Protein AF-A0AAV5Z233-F1 (afdb_monomer_lite)

Sequence (123 aa):
GDVRTAANRDNDYFMDWEVHRTRMYCGIPGFGVQDQAVQESQGEIVDRSQERLGSSDTAIIQVRRRMMTAARALRDHGTPAPGANPRSFLVRSTSVVLAPGESWVEGAMSRMVVKAGDQLTLA

Foldseek 3Di:
DDDDDPQDPVCLQCADPVCCVPPDVTSHPDDVSVVRNVVCVCDPDHDCPPPDDDPVCVVVVVVVVLVVVQVCCCVPPVDHRPPPDVQVVQFDDDDDDDDPPDDPCVRCVVVGGHDPPDDVDDD

pLDDT: mean 90.42, std 8.77, range [42.66, 98.38]

Structure (mmCIF, N/CA/C/O backbone):
data_AF-A0AAV5Z233-F1
#
_entry.id   AF-A0AAV5Z233-F1
#
loop_
_atom_site.group_PDB
_atom_site.id
_atom_site.type_symbol
_atom_site.label_atom_id
_atom_site.label_alt_id
_atom_site.label_comp_id
_atom_site.label_asym_id
_atom_site.label_entity_id
_atom_site.label_seq_id
_atom_site.pdbx_PDB_ins_code
_atom_site.Cartn_x
_atom_site.Cartn_y
_atom_site.Cartn_z
_atom_site.occupancy
_atom_site.B_iso_or_equiv
_atom_site.auth_seq_id
_atom_site.auth_comp_id
_atom_site.auth_asym_id
_atom_site.auth_atom_id
_atom_site.pdbx_PDB_model_num
ATOM 1 N N . GLY A 1 1 ? 21.893 -5.134 9.036 1.00 54.53 1 GLY A N 1
ATOM 2 C CA . GLY A 1 1 ? 21.134 -5.354 10.274 1.00 54.53 1 GLY A CA 1
ATOM 3 C C . GLY A 1 1 ? 19.683 -5.243 9.906 1.00 54.53 1 GLY A C 1
ATOM 4 O O . GLY A 1 1 ? 19.320 -4.229 9.323 1.00 54.53 1 GLY A O 1
ATOM 5 N N . ASP A 1 2 ? 18.907 -6.292 10.140 1.00 75.44 2 ASP A N 1
ATOM 6 C CA . ASP A 1 2 ? 17.501 -6.326 9.742 1.00 75.44 2 ASP A CA 1
ATOM 7 C C . ASP A 1 2 ? 16.700 -5.391 10.647 1.00 75.44 2 ASP A C 1
ATOM 9 O O . ASP A 1 2 ? 16.662 -5.570 11.864 1.00 75.44 2 ASP A O 1
ATOM 13 N N . VAL A 1 3 ? 16.080 -4.368 10.059 1.00 82.31 3 VAL A N 1
ATOM 14 C CA . VAL A 1 3 ? 15.127 -3.518 10.775 1.00 82.31 3 VAL A CA 1
ATOM 15 C C . VAL A 1 3 ? 13.811 -4.284 10.838 1.00 82.31 3 VAL A C 1
ATOM 17 O O . VAL A 1 3 ? 13.137 -4.434 9.822 1.00 82.31 3 VAL A O 1
ATOM 20 N N . ARG A 1 4 ? 13.460 -4.798 12.020 1.00 82.69 4 ARG A N 1
ATOM 21 C CA . ARG A 1 4 ? 12.175 -5.465 12.271 1.00 82.69 4 ARG A CA 1
ATOM 22 C C . ARG A 1 4 ? 11.251 -4.555 13.064 1.00 82.69 4 ARG A C 1
ATOM 24 O O . ARG A 1 4 ? 11.698 -3.821 13.945 1.00 82.69 4 ARG A O 1
ATOM 31 N N . THR A 1 5 ? 9.961 -4.616 12.757 1.00 90.12 5 THR A N 1
ATOM 32 C CA . THR A 1 5 ? 8.930 -3.928 13.533 1.00 90.12 5 THR A CA 1
ATOM 33 C C . THR A 1 5 ? 8.826 -4.536 14.929 1.00 90.12 5 THR A C 1
ATOM 35 O O . THR A 1 5 ? 9.005 -5.742 15.118 1.00 90.12 5 THR A O 1
ATOM 38 N N . ALA A 1 6 ? 8.524 -3.692 15.920 1.00 93.44 6 ALA A N 1
ATOM 39 C CA . ALA A 1 6 ? 8.341 -4.143 17.297 1.00 93.44 6 ALA A CA 1
ATOM 40 C C . ALA A 1 6 ? 7.155 -5.115 17.420 1.00 93.44 6 ALA A C 1
ATOM 42 O O . ALA A 1 6 ? 7.290 -6.141 18.073 1.00 93.44 6 ALA A O 1
ATOM 43 N N . ALA A 1 7 ? 6.032 -4.813 16.761 1.00 94.62 7 ALA A N 1
ATOM 44 C CA . ALA A 1 7 ? 4.910 -5.734 16.583 1.00 94.62 7 ALA A CA 1
ATOM 45 C C . ALA A 1 7 ? 5.160 -6.603 15.344 1.00 94.62 7 ALA A C 1
ATOM 47 O O . ALA A 1 7 ? 5.475 -6.068 14.279 1.00 94.62 7 ALA A O 1
ATOM 48 N N . ASN A 1 8 ? 5.067 -7.921 15.481 1.00 93.75 8 ASN A N 1
ATOM 49 C CA . ASN A 1 8 ? 5.312 -8.878 14.404 1.00 93.75 8 ASN A CA 1
ATOM 50 C C . ASN A 1 8 ? 4.635 -10.223 14.714 1.00 93.75 8 ASN A C 1
ATOM 52 O O . ASN A 1 8 ? 4.035 -10.411 15.773 1.00 93.75 8 ASN A O 1
ATOM 56 N N . ARG A 1 9 ? 4.750 -11.181 13.792 1.00 93.00 9 ARG A N 1
ATOM 57 C CA . ARG A 1 9 ? 4.163 -12.513 13.956 1.00 93.00 9 ARG A CA 1
ATOM 58 C C . ARG A 1 9 ? 4.638 -13.268 15.206 1.00 93.00 9 ARG A C 1
ATOM 60 O O . ARG A 1 9 ? 3.855 -14.030 15.756 1.00 93.00 9 ARG A O 1
ATOM 67 N N . ASP A 1 10 ? 5.874 -13.061 15.664 1.00 93.88 10 ASP A N 1
ATOM 68 C CA . ASP A 1 10 ? 6.441 -13.799 16.806 1.00 93.88 10 ASP A CA 1
ATOM 69 C C . ASP A 1 10 ? 5.844 -13.359 18.155 1.00 93.88 10 ASP A C 1
ATOM 71 O O . ASP A 1 10 ? 5.986 -14.063 19.154 1.00 93.88 10 ASP A O 1
ATOM 75 N N . ASN A 1 11 ? 5.190 -12.194 18.204 1.00 95.50 11 ASN A N 1
ATOM 76 C CA . ASN A 1 11 ? 4.524 -11.669 19.398 1.00 95.50 11 ASN A CA 1
ATOM 77 C C . ASN A 1 11 ? 3.039 -11.362 19.178 1.00 95.50 11 ASN A C 1
ATOM 79 O O . ASN A 1 11 ? 2.483 -10.500 19.866 1.00 95.50 11 ASN A O 1
ATOM 83 N N . ASP A 1 12 ? 2.420 -12.040 18.205 1.00 94.44 12 ASP A N 1
ATOM 84 C CA . ASP A 1 12 ? 1.017 -11.865 17.816 1.00 94.44 12 ASP A CA 1
ATOM 85 C C . ASP A 1 12 ? 0.636 -10.391 17.617 1.00 94.44 12 ASP A C 1
ATOM 87 O O . ASP A 1 12 ? -0.475 -9.961 17.925 1.00 94.44 12 ASP A O 1
ATOM 91 N N . TYR A 1 13 ? 1.581 -9.585 17.126 1.00 95.94 13 TYR A N 1
ATOM 92 C CA . TYR A 1 13 ? 1.420 -8.151 16.902 1.00 95.94 13 TYR A CA 1
ATOM 93 C C . TYR A 1 13 ? 0.930 -7.374 18.138 1.00 95.94 13 TYR A C 1
ATOM 95 O O . TYR A 1 13 ? 0.248 -6.356 18.006 1.00 95.94 13 TYR A O 1
ATOM 103 N N . PHE A 1 14 ? 1.276 -7.849 19.340 1.00 96.38 14 PHE A N 1
ATOM 104 C CA . PHE A 1 14 ? 0.794 -7.333 20.627 1.00 96.38 14 PHE A CA 1
ATOM 105 C C . PHE A 1 14 ? -0.731 -7.380 20.803 1.00 96.38 14 PHE A C 1
ATOM 107 O O . PHE A 1 14 ? -1.309 -6.510 21.457 1.00 96.38 14 PHE A O 1
ATOM 114 N N . MET A 1 15 ? -1.394 -8.377 20.219 1.00 96.00 15 MET A N 1
ATOM 115 C CA . MET A 1 15 ? -2.831 -8.580 20.376 1.00 96.00 15 MET A CA 1
ATOM 116 C C . MET A 1 15 ? -3.228 -8.768 21.851 1.00 96.00 15 MET A C 1
ATOM 118 O O . MET A 1 15 ? -2.660 -9.591 22.567 1.00 96.00 15 MET A O 1
ATOM 122 N N . ASP A 1 16 ? -4.256 -8.038 22.284 1.00 96.56 16 ASP A N 1
ATOM 123 C CA . ASP A 1 16 ? -4.887 -8.172 23.598 1.00 96.56 16 ASP A CA 1
ATOM 124 C C . ASP A 1 16 ? -6.288 -8.791 23.448 1.00 96.56 16 ASP A C 1
ATOM 126 O O . ASP A 1 16 ? -7.197 -8.214 22.839 1.00 96.56 16 ASP A O 1
ATOM 130 N N . TRP A 1 17 ? -6.465 -9.985 24.019 1.00 94.38 17 TRP A N 1
ATOM 131 C CA . TRP A 1 17 ? -7.709 -10.756 23.948 1.00 94.38 17 TRP A CA 1
ATOM 132 C C . TRP A 1 17 ? -8.863 -10.158 24.754 1.00 94.38 17 TRP A C 1
ATOM 134 O O . TRP A 1 17 ? -10.024 -10.307 24.362 1.00 94.38 17 TRP A O 1
ATOM 144 N N . GLU A 1 18 ? -8.576 -9.479 25.862 1.00 96.56 18 GLU A N 1
ATOM 145 C CA . GLU A 1 18 ? -9.615 -8.825 26.656 1.00 96.56 18 GLU A CA 1
ATOM 146 C C . GLU A 1 18 ? -10.135 -7.596 25.907 1.00 96.56 18 GLU A C 1
ATOM 148 O O . GLU A 1 18 ? -11.348 -7.391 25.785 1.00 96.56 18 GLU A O 1
ATOM 153 N N . VAL A 1 19 ? -9.231 -6.822 25.303 1.00 95.88 19 VAL A N 1
ATOM 154 C CA . VAL A 1 19 ? -9.591 -5.686 24.443 1.00 95.88 19 VAL A CA 1
ATOM 155 C C . VAL A 1 19 ? -10.338 -6.152 23.193 1.00 95.88 19 VAL A C 1
ATOM 157 O O . VAL A 1 19 ? -11.350 -5.535 22.847 1.00 95.88 19 VAL A O 1
ATOM 160 N N . HIS A 1 20 ? -9.908 -7.251 22.560 1.00 95.19 20 HIS A N 1
ATOM 161 C CA . HIS A 1 20 ? -10.615 -7.880 21.437 1.00 95.19 20 HIS A CA 1
ATOM 162 C C . HIS A 1 20 ? -12.083 -8.192 21.779 1.00 95.19 20 HIS A C 1
ATOM 164 O O . HIS A 1 20 ? -13.000 -7.966 20.992 1.00 95.19 20 HIS A O 1
ATOM 170 N N . ARG A 1 21 ? -12.325 -8.725 22.980 1.00 95.56 21 ARG A N 1
ATOM 171 C CA . ARG A 1 21 ? -13.667 -9.142 23.405 1.00 95.56 21 ARG A CA 1
ATOM 172 C C . ARG A 1 21 ? -14.570 -7.987 23.817 1.00 95.56 21 ARG A C 1
ATOM 174 O O . ARG A 1 21 ? -15.786 -8.110 23.695 1.00 95.56 21 ARG A O 1
ATOM 181 N N . THR A 1 22 ? -14.005 -6.912 24.360 1.00 96.69 22 THR A N 1
ATOM 182 C CA . THR A 1 22 ? -14.791 -5.906 25.094 1.00 96.69 22 THR A CA 1
ATOM 183 C C . THR A 1 22 ? -14.812 -4.525 24.453 1.00 96.69 22 THR A C 1
ATOM 185 O O . THR A 1 22 ? -15.742 -3.761 24.714 1.00 96.69 22 THR A O 1
ATOM 188 N N . ARG A 1 23 ? -13.802 -4.165 23.648 1.00 94.00 23 ARG A N 1
ATOM 189 C CA . ARG A 1 23 ? -13.589 -2.770 23.212 1.00 94.00 23 ARG A CA 1
ATOM 190 C C . ARG A 1 23 ? -13.242 -2.600 21.737 1.00 94.00 23 ARG A C 1
ATOM 192 O O . ARG A 1 23 ? -13.595 -1.573 21.165 1.00 94.00 23 ARG A O 1
ATOM 199 N N . MET A 1 24 ? -12.536 -3.545 21.121 1.00 91.62 24 MET A N 1
ATOM 200 C CA . MET A 1 24 ? -12.053 -3.432 19.740 1.00 91.62 24 MET A CA 1
ATOM 201 C C . MET A 1 24 ? -12.278 -4.731 18.981 1.00 91.62 24 MET A C 1
ATOM 203 O O . MET A 1 24 ? -11.989 -5.786 19.507 1.00 91.62 24 MET A O 1
ATOM 207 N N . TYR A 1 25 ? -12.657 -4.667 17.705 1.00 87.31 25 TYR A N 1
ATOM 208 C CA . TYR A 1 25 ? -12.884 -5.877 16.902 1.00 87.31 25 TYR A CA 1
ATOM 209 C C . TYR A 1 25 ? -11.648 -6.756 16.689 1.00 87.31 25 TYR A C 1
ATOM 211 O O . TYR A 1 25 ? -11.790 -7.954 16.491 1.00 87.31 25 TYR A O 1
ATOM 219 N N . CYS A 1 26 ? -10.445 -6.174 16.661 1.00 90.12 26 CYS A N 1
ATOM 220 C CA . CYS A 1 26 ? -9.220 -6.910 16.348 1.00 90.12 26 CYS A CA 1
ATOM 221 C C . CYS A 1 26 ? -8.350 -7.169 17.589 1.00 90.12 26 CYS A C 1
ATOM 223 O O . CYS A 1 26 ? -7.681 -8.187 17.641 1.00 90.12 26 CYS A O 1
ATOM 225 N N . GLY A 1 27 ? -8.376 -6.310 18.614 1.00 94.75 27 GLY A N 1
ATOM 226 C CA . GLY A 1 27 ? -7.495 -6.436 19.790 1.00 94.75 27 GLY A CA 1
ATOM 227 C C . GLY A 1 27 ? -6.022 -6.084 19.539 1.00 94.75 27 GLY A C 1
ATOM 228 O O . GLY A 1 27 ? -5.259 -5.980 20.490 1.00 94.75 27 GLY A O 1
ATOM 229 N N . ILE A 1 28 ? -5.623 -5.856 18.284 1.00 96.12 28 ILE A N 1
ATOM 230 C CA . ILE A 1 28 ? -4.284 -5.389 17.906 1.00 96.12 28 ILE A CA 1
ATOM 231 C C . ILE A 1 28 ? -4.209 -3.852 18.015 1.00 96.12 28 ILE A C 1
ATOM 233 O O . ILE A 1 28 ? -5.075 -3.152 17.463 1.00 96.12 28 ILE A O 1
ATOM 237 N N . PRO A 1 29 ? -3.188 -3.297 18.696 1.00 91.31 29 PRO A N 1
ATOM 238 C CA . PRO A 1 29 ? -3.075 -1.863 18.929 1.00 91.31 29 PRO A CA 1
ATOM 239 C C . PRO A 1 29 ? -2.579 -1.115 17.681 1.00 91.31 29 PRO A C 1
ATOM 241 O O . PRO A 1 29 ? -1.396 -1.116 17.349 1.00 91.31 29 PRO A O 1
ATOM 244 N N . GLY A 1 30 ? -3.499 -0.402 17.025 1.00 90.88 30 GLY A N 1
ATOM 245 C CA . GLY A 1 30 ? -3.204 0.529 15.931 1.00 90.88 30 GLY A CA 1
ATOM 246 C C . GLY A 1 30 ? -3.522 -0.013 14.535 1.00 90.88 30 GLY A C 1
ATOM 247 O O . GLY A 1 30 ? -3.278 -1.174 14.226 1.00 90.88 30 GLY A O 1
ATOM 248 N N . PHE A 1 31 ? -4.045 0.861 13.670 1.00 90.44 31 PHE A N 1
ATOM 249 C CA . PHE A 1 31 ? -4.518 0.487 12.330 1.00 90.44 31 PHE A CA 1
ATOM 250 C C . PHE A 1 31 ? -3.415 -0.092 11.438 1.00 90.44 31 PHE A C 1
ATOM 252 O O . PHE A 1 31 ? -3.609 -1.138 10.835 1.00 90.44 31 PHE A O 1
ATOM 259 N N . GLY A 1 32 ? -2.230 0.527 11.418 1.00 93.31 32 GLY A N 1
ATOM 260 C CA . GLY A 1 32 ? -1.120 0.021 10.602 1.00 93.31 32 GLY A CA 1
ATOM 261 C C . GLY A 1 32 ? -0.651 -1.374 11.026 1.00 93.31 32 GLY A C 1
ATOM 262 O O . GLY A 1 32 ? -0.289 -2.183 10.180 1.00 93.31 32 GLY A O 1
ATOM 263 N N . VAL A 1 33 ? -0.712 -1.678 12.326 1.00 95.19 33 VAL A N 1
ATOM 264 C CA . VAL A 1 33 ? -0.336 -2.995 12.859 1.00 95.19 33 VAL A CA 1
ATOM 265 C C . VAL A 1 33 ? -1.423 -4.034 12.559 1.00 95.19 33 VAL A C 1
ATOM 267 O O . VAL A 1 33 ? -1.108 -5.180 12.254 1.00 95.19 33 VAL A O 1
ATOM 270 N N . GLN A 1 34 ? -2.700 -3.637 12.580 1.00 95.44 34 GLN A N 1
ATOM 271 C CA . GLN A 1 34 ? -3.811 -4.495 12.150 1.00 95.44 34 GLN A CA 1
ATOM 272 C C . GLN A 1 34 ? -3.670 -4.900 10.676 1.00 95.44 34 GLN A C 1
ATOM 274 O O . GLN A 1 34 ? -3.760 -6.086 10.359 1.00 95.44 34 GLN A O 1
ATOM 279 N N . ASP A 1 35 ? -3.388 -3.939 9.791 1.00 95.50 35 ASP A N 1
ATOM 280 C CA . ASP A 1 35 ? -3.164 -4.206 8.365 1.00 95.50 35 ASP A CA 1
ATOM 281 C C . ASP A 1 35 ? -1.940 -5.106 8.150 1.00 95.50 35 ASP A C 1
ATOM 283 O O . ASP A 1 35 ? -2.007 -6.068 7.382 1.00 95.50 35 ASP A O 1
ATOM 287 N N . GLN A 1 36 ? -0.845 -4.843 8.875 1.00 94.38 36 GLN A N 1
ATOM 288 C CA . GLN A 1 36 ? 0.358 -5.676 8.861 1.00 94.38 36 GLN A CA 1
ATOM 289 C C . GLN A 1 36 ? 0.036 -7.128 9.237 1.00 94.38 36 GLN A C 1
ATOM 291 O O . GLN A 1 36 ? 0.406 -8.044 8.504 1.00 94.38 36 GLN A O 1
ATOM 296 N N . ALA A 1 37 ? -0.699 -7.340 10.331 1.00 94.81 37 ALA A N 1
ATOM 297 C CA . ALA A 1 37 ? -1.054 -8.671 10.805 1.00 94.81 37 ALA A CA 1
ATOM 298 C C . ALA A 1 37 ? -1.856 -9.466 9.769 1.00 94.81 37 ALA A C 1
ATOM 300 O O . ALA A 1 37 ? -1.548 -10.628 9.490 1.00 94.81 37 ALA A O 1
ATOM 301 N N . VAL A 1 38 ? -2.855 -8.829 9.150 1.00 94.62 38 VAL A N 1
ATOM 302 C CA . VAL A 1 38 ? -3.665 -9.457 8.099 1.00 94.62 38 VAL A CA 1
ATOM 303 C C . VAL A 1 38 ? -2.827 -9.714 6.846 1.00 94.62 38 VAL A C 1
ATOM 305 O O . VAL A 1 38 ? -2.944 -10.785 6.249 1.00 94.62 38 VAL A O 1
ATOM 308 N N . GLN A 1 39 ? -1.957 -8.785 6.452 1.00 93.62 39 GLN A N 1
ATOM 309 C CA . GLN A 1 39 ? -1.137 -8.930 5.252 1.00 93.62 39 GLN A CA 1
ATOM 310 C C . GLN A 1 39 ? -0.090 -10.043 5.387 1.00 93.62 39 GLN A C 1
ATOM 312 O O . GLN A 1 39 ? 0.022 -10.883 4.493 1.00 93.62 39 GLN A O 1
ATOM 317 N N . GLU A 1 40 ? 0.623 -10.103 6.510 1.00 93.62 40 GLU A N 1
ATOM 318 C CA . GLU A 1 40 ? 1.618 -11.145 6.796 1.00 93.62 40 GLU A CA 1
ATOM 319 C C . GLU A 1 40 ? 0.979 -12.528 7.007 1.00 93.62 40 GLU A C 1
ATOM 321 O O . GLU A 1 40 ? 1.595 -13.552 6.699 1.00 93.62 40 GLU A O 1
ATOM 326 N N . SER A 1 41 ? -0.282 -12.588 7.460 1.00 92.94 41 SER A N 1
ATOM 327 C CA . SER A 1 41 ? -1.008 -13.858 7.641 1.00 92.94 41 SER A CA 1
ATOM 328 C C . SER A 1 41 ? -1.204 -14.648 6.342 1.00 92.94 41 SER A C 1
ATOM 330 O O . SER A 1 41 ? -1.383 -15.865 6.382 1.00 92.94 41 SER A O 1
ATOM 332 N N . GLN A 1 42 ? -1.129 -13.979 5.187 1.00 93.75 42 GLN A N 1
ATOM 333 C CA . GLN A 1 42 ? -1.277 -14.613 3.876 1.00 93.75 42 GLN A CA 1
ATOM 334 C C . GLN A 1 42 ? -0.070 -15.495 3.508 1.00 93.75 42 GLN A C 1
ATOM 336 O O . GLN A 1 42 ? -0.176 -16.322 2.602 1.00 93.75 42 GLN A O 1
ATOM 341 N N . GLY A 1 43 ? 1.054 -15.343 4.217 1.00 91.69 43 GLY A N 1
ATOM 342 C CA . GLY A 1 43 ? 2.319 -16.020 3.945 1.00 91.69 43 GLY A CA 1
ATOM 343 C C . GLY A 1 43 ? 3.311 -15.145 3.176 1.00 91.69 43 GLY A C 1
ATOM 344 O O . GLY A 1 43 ? 2.941 -14.155 2.549 1.00 91.69 43 GLY A O 1
ATOM 345 N N . GLU A 1 44 ? 4.588 -15.534 3.220 1.00 90.31 44 GLU A N 1
ATOM 346 C CA . GLU A 1 44 ? 5.698 -14.780 2.615 1.00 90.31 44 GLU A CA 1
ATOM 347 C C . GLU A 1 44 ? 5.530 -14.608 1.096 1.00 90.31 44 GLU A C 1
ATOM 349 O O . GLU A 1 44 ? 5.727 -13.520 0.557 1.00 90.31 44 GLU A O 1
ATOM 354 N N . ILE A 1 45 ? 5.096 -15.670 0.407 1.00 92.69 45 ILE A N 1
ATOM 355 C CA . ILE A 1 45 ? 4.710 -15.644 -1.006 1.00 92.69 45 ILE A CA 1
ATOM 356 C C . ILE A 1 45 ? 3.355 -16.333 -1.143 1.00 92.69 45 ILE A C 1
ATOM 358 O O . ILE A 1 45 ? 3.225 -17.538 -0.943 1.00 92.69 45 ILE A O 1
ATOM 362 N N . VAL A 1 46 ? 2.342 -15.554 -1.507 1.00 92.81 46 VAL A N 1
ATOM 363 C CA . VAL A 1 46 ? 0.956 -16.023 -1.612 1.00 92.81 46 VAL A CA 1
ATOM 364 C C . VAL A 1 46 ? 0.678 -16.542 -3.021 1.00 92.81 46 VAL A C 1
ATOM 366 O O . VAL A 1 46 ? 0.872 -15.805 -3.992 1.00 92.81 46 VAL A O 1
ATOM 369 N N . ASP A 1 47 ? 0.152 -17.764 -3.151 1.00 93.44 47 ASP A N 1
ATOM 370 C CA . ASP A 1 47 ? -0.374 -18.250 -4.432 1.00 93.44 47 ASP A CA 1
ATOM 371 C C . ASP A 1 47 ? -1.688 -17.535 -4.776 1.00 93.44 47 ASP A C 1
ATOM 373 O O . ASP A 1 47 ? -2.765 -17.839 -4.261 1.00 93.44 47 ASP A O 1
ATOM 377 N N . ARG A 1 48 ? -1.596 -16.557 -5.680 1.00 92.44 48 ARG A N 1
ATOM 378 C CA . ARG A 1 48 ? -2.744 -15.762 -6.135 1.00 92.44 48 ARG A CA 1
ATOM 379 C C . ARG A 1 48 ? -3.562 -16.444 -7.234 1.00 92.44 48 ARG A C 1
ATOM 381 O O . ARG A 1 48 ? -4.570 -15.873 -7.643 1.00 92.44 48 ARG A O 1
ATOM 388 N N . SER A 1 49 ? -3.182 -17.633 -7.713 1.00 91.50 49 SER A N 1
ATOM 389 C CA . SER A 1 49 ? -3.951 -18.360 -8.739 1.00 91.50 49 SER A CA 1
ATOM 390 C C . SER A 1 49 ? -5.340 -18.790 -8.251 1.00 91.50 49 SER A C 1
ATOM 392 O O . SER A 1 49 ? -6.253 -18.954 -9.057 1.00 91.50 49 SER A O 1
ATOM 394 N N . GLN A 1 50 ? -5.502 -18.921 -6.931 1.00 92.75 50 GLN A N 1
ATOM 395 C CA . GLN A 1 50 ? -6.748 -19.320 -6.275 1.00 92.75 50 GLN A CA 1
ATOM 396 C C . GLN A 1 50 ? -7.596 -18.129 -5.797 1.00 92.75 50 GLN A C 1
ATOM 398 O O . GLN A 1 50 ? -8.707 -18.317 -5.300 1.00 92.75 50 GLN A O 1
ATOM 403 N N . GLU A 1 51 ? -7.094 -16.898 -5.924 1.00 94.62 51 GLU A N 1
ATOM 404 C CA . GLU A 1 51 ? -7.778 -15.708 -5.420 1.00 94.62 51 GLU A CA 1
ATOM 405 C C . GLU A 1 51 ? -8.943 -15.300 -6.335 1.00 94.62 51 GLU A C 1
ATOM 407 O O . GLU A 1 51 ? -8.802 -15.199 -7.555 1.00 94.62 51 GLU A O 1
ATOM 412 N N . ARG A 1 52 ? -10.109 -15.030 -5.737 1.00 96.06 52 ARG A N 1
ATOM 413 C CA . ARG A 1 52 ? -11.325 -14.615 -6.450 1.00 96.06 52 ARG A CA 1
ATOM 414 C C . ARG A 1 52 ? -11.624 -13.149 -6.155 1.00 96.06 52 ARG A C 1
ATOM 416 O O . ARG A 1 52 ? -12.184 -12.835 -5.112 1.00 96.06 52 ARG A O 1
ATOM 423 N N . LEU A 1 53 ? -11.238 -12.273 -7.080 1.00 96.12 53 LEU A N 1
ATOM 424 C CA . LEU A 1 53 ? -11.432 -10.825 -6.964 1.00 96.12 53 LEU A CA 1
ATOM 425 C C . LEU A 1 53 ? -12.831 -10.411 -7.440 1.00 96.12 53 LEU A C 1
ATOM 427 O O . LEU A 1 53 ? -13.294 -10.858 -8.494 1.00 96.12 53 LEU A O 1
ATOM 431 N N . GLY A 1 54 ? -13.488 -9.552 -6.665 1.00 96.62 54 GLY A N 1
ATOM 432 C CA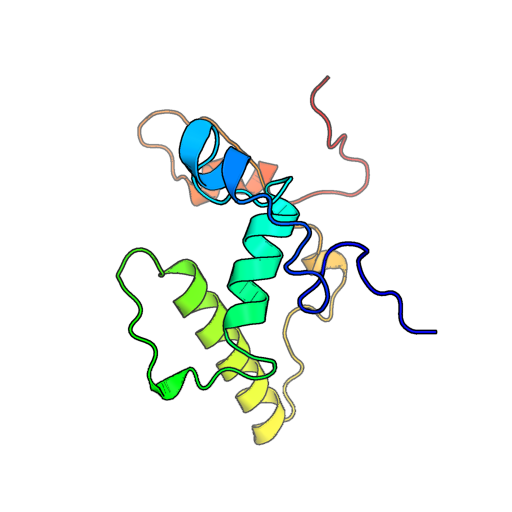 . GLY A 1 54 ? -14.797 -8.982 -6.971 1.00 96.62 54 GLY A CA 1
ATOM 433 C C . GLY A 1 54 ? -14.709 -7.652 -7.723 1.00 96.62 54 GLY A C 1
ATOM 434 O O . GLY A 1 54 ? -13.633 -7.133 -8.020 1.00 96.62 54 GLY A O 1
ATOM 435 N N . SER A 1 55 ? -15.866 -7.051 -8.011 1.00 96.44 55 SER A N 1
ATOM 436 C CA . SER A 1 55 ? -15.946 -5.747 -8.690 1.00 96.44 55 SER A CA 1
ATOM 437 C C . SER A 1 55 ? -15.263 -4.619 -7.907 1.00 96.44 55 SER A C 1
ATOM 439 O O . SER A 1 55 ? -14.666 -3.720 -8.504 1.00 96.44 55 SER A O 1
ATOM 441 N N . SER A 1 56 ? -15.303 -4.681 -6.575 1.00 96.62 56 SER A N 1
ATOM 442 C CA . SER A 1 56 ? -14.668 -3.698 -5.689 1.00 96.62 56 SER A CA 1
ATOM 443 C C . SER A 1 56 ? -13.135 -3.727 -5.753 1.00 96.62 56 SER A C 1
ATOM 445 O O . SER A 1 56 ? -12.492 -2.729 -5.446 1.00 96.62 56 SER A O 1
ATOM 447 N N . ASP A 1 57 ? -12.538 -4.814 -6.249 1.00 96.81 57 ASP A N 1
ATOM 448 C CA . ASP A 1 57 ? -11.084 -4.993 -6.347 1.00 96.81 57 ASP A CA 1
ATOM 449 C C . ASP A 1 57 ? -10.494 -4.434 -7.651 1.00 96.81 57 ASP A C 1
ATOM 451 O O . ASP A 1 57 ? -9.367 -4.758 -8.036 1.00 96.81 57 ASP A O 1
ATOM 455 N N . THR A 1 58 ? -11.237 -3.581 -8.362 1.00 96.19 58 THR A N 1
ATOM 456 C CA . THR A 1 58 ? -10.839 -3.047 -9.675 1.00 96.19 58 THR A CA 1
ATOM 457 C C . THR A 1 58 ? -9.433 -2.441 -9.653 1.00 96.19 58 THR A C 1
ATOM 459 O O . THR A 1 58 ? -8.639 -2.703 -10.558 1.00 96.19 58 THR A O 1
ATOM 462 N N . ALA A 1 59 ? -9.075 -1.689 -8.608 1.00 93.88 59 ALA A N 1
ATOM 463 C CA . ALA A 1 59 ? -7.736 -1.113 -8.482 1.00 93.88 59 ALA A CA 1
ATOM 464 C C . ALA A 1 59 ? -6.640 -2.194 -8.394 1.00 93.88 59 ALA A C 1
ATOM 466 O O . ALA A 1 59 ? -5.644 -2.124 -9.118 1.00 93.88 59 ALA A O 1
ATOM 467 N N . ILE A 1 60 ? -6.850 -3.231 -7.574 1.00 95.75 60 ILE A N 1
ATOM 468 C CA . ILE A 1 60 ? -5.923 -4.363 -7.411 1.00 95.75 60 ILE A CA 1
ATOM 469 C C . ILE A 1 60 ? -5.740 -5.089 -8.747 1.00 95.75 60 ILE A C 1
ATOM 471 O O . ILE A 1 60 ? -4.610 -5.362 -9.163 1.00 95.75 60 ILE A O 1
ATOM 475 N N . ILE A 1 61 ? -6.843 -5.351 -9.453 1.00 96.69 61 ILE A N 1
ATOM 476 C CA . ILE A 1 61 ? -6.836 -6.006 -10.765 1.00 96.69 61 ILE A CA 1
ATOM 477 C C . ILE A 1 61 ? -5.984 -5.208 -11.760 1.00 96.69 61 ILE A C 1
ATOM 479 O O . ILE A 1 61 ? -5.118 -5.779 -12.429 1.00 96.69 61 ILE A O 1
ATOM 483 N N . GLN A 1 62 ? -6.200 -3.893 -11.859 1.00 96.38 62 GLN A N 1
ATOM 484 C CA . GLN A 1 62 ? -5.485 -3.041 -12.814 1.00 96.38 62 GLN A CA 1
ATOM 485 C C . GLN A 1 62 ? -3.990 -2.939 -12.495 1.00 96.38 62 GLN A C 1
ATOM 487 O O . GLN A 1 62 ? -3.155 -3.084 -13.391 1.00 96.38 62 GLN A O 1
ATOM 492 N N . VAL A 1 63 ? -3.638 -2.760 -11.219 1.00 95.00 63 VAL A N 1
ATOM 493 C CA . VAL A 1 63 ? -2.238 -2.691 -10.776 1.00 95.00 63 VAL A CA 1
ATOM 494 C C . VAL A 1 63 ? -1.509 -4.000 -11.084 1.00 95.00 63 VAL A C 1
ATOM 496 O O . VAL A 1 63 ? -0.434 -3.980 -11.687 1.00 95.00 63 VAL A O 1
ATOM 499 N N . ARG A 1 64 ? -2.113 -5.154 -10.776 1.00 95.50 64 ARG A N 1
ATOM 500 C CA . ARG A 1 64 ? -1.510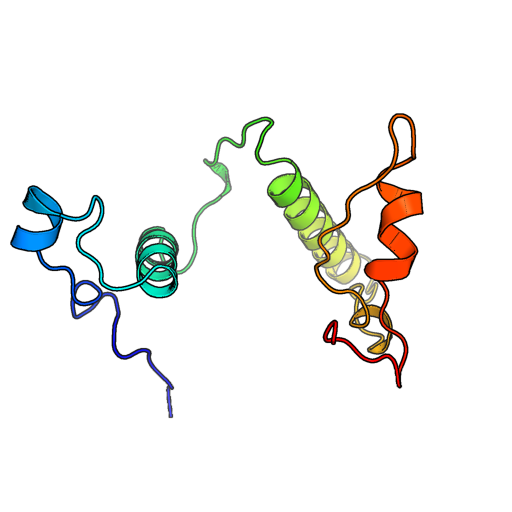 -6.466 -11.065 1.00 95.50 64 ARG A CA 1
ATOM 501 C C . ARG A 1 64 ? -1.361 -6.737 -12.556 1.00 95.50 64 ARG A C 1
ATOM 503 O O . ARG A 1 64 ? -0.308 -7.215 -12.973 1.00 95.50 64 ARG A O 1
ATOM 510 N N . ARG A 1 65 ? -2.365 -6.396 -13.371 1.00 95.56 65 ARG A N 1
ATOM 511 C CA . ARG A 1 65 ? -2.256 -6.477 -14.839 1.00 95.56 65 ARG A CA 1
ATOM 512 C C . ARG A 1 65 ? -1.081 -5.649 -15.346 1.00 95.56 65 ARG A C 1
ATOM 514 O O . ARG A 1 65 ? -0.249 -6.177 -16.077 1.00 95.56 65 ARG A O 1
ATOM 521 N N . ARG A 1 66 ? -0.954 -4.398 -14.893 1.00 95.25 66 ARG A N 1
ATOM 522 C CA . ARG A 1 66 ? 0.148 -3.510 -15.287 1.00 95.25 66 ARG A CA 1
ATOM 523 C C . ARG A 1 66 ? 1.519 -4.079 -14.915 1.00 95.25 66 ARG A C 1
ATOM 525 O O . ARG A 1 66 ? 2.417 -4.059 -15.753 1.00 95.25 66 ARG A O 1
ATOM 532 N N . MET A 1 67 ? 1.671 -4.613 -13.702 1.00 95.06 67 MET A N 1
ATOM 533 C CA . MET A 1 67 ? 2.927 -5.234 -13.259 1.00 95.06 67 MET A CA 1
ATOM 534 C C . MET A 1 67 ? 3.277 -6.477 -14.085 1.00 95.06 67 MET A C 1
ATOM 536 O O . MET A 1 67 ? 4.401 -6.592 -14.570 1.00 95.06 67 MET A O 1
ATOM 540 N N . MET A 1 68 ? 2.315 -7.377 -14.313 1.00 96.00 68 MET A N 1
ATOM 541 C CA . MET A 1 68 ? 2.540 -8.584 -15.117 1.00 96.00 68 MET A CA 1
ATOM 542 C C . MET A 1 68 ? 2.886 -8.260 -16.573 1.00 96.00 68 MET A C 1
ATOM 544 O O . MET A 1 68 ? 3.778 -8.888 -17.142 1.00 96.00 68 MET A O 1
ATOM 548 N N . THR A 1 69 ? 2.207 -7.284 -17.181 1.00 96.94 69 THR A N 1
ATOM 549 C CA . THR A 1 69 ? 2.512 -6.830 -18.543 1.00 96.94 69 THR A CA 1
ATOM 550 C C . THR A 1 69 ? 3.922 -6.252 -18.626 1.00 96.94 69 THR A C 1
ATOM 552 O O . THR A 1 69 ? 4.664 -6.622 -19.532 1.00 96.94 69 THR A O 1
ATOM 555 N N . ALA A 1 70 ? 4.325 -5.407 -17.670 1.00 96.44 70 ALA A N 1
ATOM 556 C CA . ALA A 1 70 ? 5.676 -4.848 -17.632 1.00 96.44 70 ALA A CA 1
ATOM 557 C C . ALA A 1 70 ? 6.749 -5.938 -17.476 1.00 96.44 70 ALA A C 1
ATOM 559 O O . ALA A 1 70 ? 7.739 -5.929 -18.202 1.00 96.44 70 ALA A O 1
ATOM 560 N N . ALA A 1 71 ? 6.528 -6.916 -16.592 1.00 96.38 71 ALA A N 1
ATOM 561 C CA . ALA A 1 71 ? 7.450 -8.034 -16.398 1.00 96.38 71 ALA A CA 1
ATOM 562 C C . ALA A 1 71 ? 7.613 -8.886 -17.670 1.00 96.38 71 ALA A C 1
ATOM 564 O O . ALA A 1 71 ? 8.731 -9.248 -18.033 1.00 96.38 71 ALA A O 1
ATOM 565 N N . ARG A 1 72 ? 6.512 -9.174 -18.381 1.00 97.62 72 ARG A N 1
ATOM 566 C CA . ARG A 1 72 ? 6.548 -9.903 -19.662 1.00 97.62 72 ARG A CA 1
ATOM 567 C C . ARG A 1 72 ? 7.258 -9.103 -20.752 1.00 97.62 72 ARG A C 1
ATOM 569 O O . ARG A 1 72 ? 8.117 -9.655 -21.421 1.00 97.62 72 ARG A O 1
ATOM 576 N N . ALA A 1 73 ? 6.963 -7.810 -20.887 1.00 97.62 73 ALA A N 1
ATOM 577 C CA . ALA A 1 73 ? 7.610 -6.945 -21.876 1.00 97.62 73 ALA A CA 1
ATOM 578 C C . ALA A 1 73 ? 9.126 -6.818 -21.643 1.00 97.62 73 ALA A C 1
ATOM 580 O O . ALA A 1 73 ? 9.905 -6.821 -22.597 1.00 97.62 73 ALA A O 1
ATOM 581 N N . LEU A 1 74 ? 9.553 -6.761 -20.379 1.00 97.00 74 LEU A N 1
ATOM 582 C CA . LEU A 1 74 ? 10.968 -6.795 -20.026 1.00 97.00 74 LEU A CA 1
ATOM 583 C C . LEU A 1 74 ? 11.610 -8.130 -20.421 1.00 97.00 74 LEU A C 1
ATOM 585 O O . LEU A 1 74 ? 12.648 -8.134 -21.075 1.00 97.00 74 LEU A O 1
ATOM 589 N N . ARG A 1 75 ? 10.985 -9.256 -20.057 1.00 97.88 75 ARG A N 1
ATOM 590 C CA . ARG A 1 75 ? 11.493 -10.604 -20.353 1.00 97.88 75 ARG A CA 1
ATOM 591 C C . ARG A 1 75 ? 11.575 -10.889 -21.856 1.00 97.88 75 ARG A C 1
ATOM 593 O O . ARG A 1 75 ? 12.583 -11.409 -22.315 1.00 97.88 75 ARG A O 1
ATOM 600 N N . ASP A 1 76 ? 10.515 -10.573 -22.596 1.00 98.38 76 ASP A N 1
ATOM 601 C CA . ASP A 1 76 ? 10.334 -11.008 -23.986 1.00 98.38 76 ASP A CA 1
ATOM 602 C C . ASP A 1 76 ? 10.948 -10.020 -24.994 1.00 98.38 76 ASP A C 1
ATOM 604 O O . ASP A 1 76 ? 11.342 -10.413 -26.092 1.00 98.38 76 ASP A O 1
ATOM 608 N N . HIS A 1 77 ? 11.035 -8.733 -24.635 1.00 97.56 77 HIS A N 1
ATOM 609 C CA . HIS A 1 77 ? 11.433 -7.659 -25.555 1.00 97.56 77 HIS A CA 1
ATOM 610 C C . HIS A 1 77 ? 12.483 -6.701 -24.979 1.00 97.56 77 HIS A C 1
ATOM 612 O O . HIS A 1 77 ? 12.797 -5.697 -25.614 1.00 97.56 77 HIS A O 1
ATOM 618 N N . GLY A 1 78 ? 12.989 -6.939 -23.764 1.00 96.69 78 GLY A N 1
ATOM 619 C CA . GLY A 1 78 ? 13.933 -6.031 -23.104 1.00 96.69 78 GLY A CA 1
ATOM 620 C C . GLY A 1 78 ? 13.353 -4.644 -22.805 1.00 96.69 78 GLY A C 1
ATOM 621 O O . GLY A 1 78 ? 14.107 -3.702 -22.576 1.00 96.69 78 GLY A O 1
ATOM 622 N N . THR A 1 79 ? 12.024 -4.486 -22.830 1.00 96.75 79 THR A N 1
ATOM 623 C CA . THR A 1 79 ? 11.382 -3.182 -22.623 1.00 96.75 79 THR A CA 1
ATOM 624 C C . THR A 1 79 ? 11.514 -2.765 -21.155 1.00 96.75 79 THR A C 1
ATOM 626 O O . THR A 1 79 ? 11.042 -3.499 -20.283 1.00 96.75 79 THR A O 1
ATOM 629 N N . PRO A 1 80 ? 12.109 -1.597 -20.843 1.00 92.62 80 PRO A N 1
ATOM 630 C CA . PRO A 1 80 ? 12.228 -1.132 -19.466 1.00 92.62 80 PRO A CA 1
ATOM 631 C C . PRO A 1 80 ? 10.865 -0.967 -18.788 1.00 92.62 80 PRO A C 1
ATOM 633 O O . PRO A 1 80 ? 9.891 -0.530 -19.406 1.00 92.62 80 PRO A O 1
ATOM 636 N N . ALA A 1 81 ? 10.801 -1.275 -17.492 1.00 90.38 81 ALA A N 1
ATOM 637 C CA . ALA A 1 81 ? 9.588 -1.073 -16.713 1.00 90.38 81 ALA A CA 1
ATOM 638 C C . ALA A 1 81 ? 9.207 0.425 -16.649 1.00 90.38 81 ALA A C 1
ATOM 640 O O . ALA A 1 81 ? 10.083 1.294 -16.576 1.00 90.38 81 ALA A O 1
ATOM 641 N N . PRO A 1 82 ? 7.902 0.759 -16.642 1.00 88.50 82 PRO A N 1
ATOM 642 C CA . PRO A 1 82 ? 7.463 2.134 -16.434 1.00 88.50 82 PRO A CA 1
ATOM 643 C C . PRO A 1 82 ? 7.869 2.627 -15.036 1.00 88.50 82 PRO A C 1
ATOM 645 O O . PRO A 1 82 ? 7.936 1.843 -14.094 1.00 88.50 82 PRO A O 1
ATOM 648 N N . GLY A 1 83 ? 8.088 3.937 -14.886 1.00 86.44 83 GLY A N 1
ATOM 649 C CA . GLY A 1 83 ? 8.464 4.545 -13.600 1.00 86.44 83 GLY A CA 1
ATOM 650 C C . GLY A 1 83 ? 9.970 4.725 -13.380 1.00 86.44 83 GLY A C 1
ATOM 651 O O . GLY A 1 83 ? 10.368 5.167 -12.313 1.00 86.44 83 GLY A O 1
ATOM 652 N N . ALA A 1 84 ? 10.810 4.458 -14.386 1.00 87.31 84 ALA A N 1
ATOM 653 C CA . ALA A 1 84 ? 12.246 4.760 -14.323 1.00 87.31 84 ALA A CA 1
ATOM 654 C C . ALA A 1 84 ? 12.559 6.273 -14.319 1.00 87.31 84 ALA A C 1
ATOM 656 O O . ALA A 1 84 ? 13.648 6.682 -13.930 1.00 87.31 84 ALA A O 1
ATOM 657 N N . ASN A 1 85 ? 11.617 7.114 -14.761 1.00 89.62 85 ASN A N 1
ATOM 658 C CA . ASN A 1 85 ? 11.759 8.566 -14.729 1.00 89.62 85 ASN A CA 1
ATOM 659 C C . ASN A 1 85 ? 11.262 9.110 -13.376 1.00 89.62 85 ASN A C 1
ATOM 661 O O . ASN A 1 85 ? 10.062 9.001 -13.111 1.00 89.62 85 ASN A O 1
ATOM 665 N N . PRO A 1 86 ? 12.109 9.777 -12.565 1.00 88.69 86 PRO A N 1
ATOM 666 C CA . PRO A 1 86 ? 11.698 10.346 -11.280 1.00 88.69 86 PRO A CA 1
ATOM 667 C C . PRO A 1 86 ? 10.511 11.313 -11.363 1.00 88.69 86 PRO A C 1
ATOM 669 O O . PRO A 1 86 ? 9.744 11.439 -10.412 1.00 88.69 86 PRO A O 1
ATOM 672 N N . ARG A 1 87 ? 10.295 11.964 -12.516 1.00 85.69 87 ARG A N 1
ATOM 673 C CA . ARG A 1 87 ? 9.123 12.829 -12.735 1.00 85.69 87 ARG A CA 1
ATOM 674 C C . ARG A 1 87 ? 7.800 12.074 -12.606 1.00 85.69 87 ARG A C 1
ATOM 676 O O . ARG A 1 87 ? 6.792 12.686 -12.274 1.00 85.69 87 ARG A O 1
ATOM 683 N N . SER A 1 88 ? 7.787 10.763 -12.850 1.00 86.56 88 SER A N 1
ATOM 684 C CA . SER A 1 88 ? 6.599 9.921 -12.682 1.00 86.56 88 SER A CA 1
ATOM 685 C C . SER A 1 88 ? 6.193 9.737 -11.217 1.00 86.56 88 SER A C 1
ATOM 687 O O . SER A 1 88 ? 5.067 9.321 -10.965 1.00 86.56 88 SER A O 1
ATOM 689 N N . PHE A 1 89 ? 7.066 10.066 -10.259 1.00 87.56 89 PHE A N 1
ATOM 690 C CA . PHE A 1 89 ? 6.763 10.006 -8.825 1.00 87.56 89 PHE A CA 1
ATOM 691 C C . PHE A 1 89 ? 6.063 11.264 -8.306 1.00 87.56 89 PHE A C 1
ATOM 693 O O . PHE A 1 89 ? 5.628 11.295 -7.161 1.00 87.56 89 PHE A O 1
ATOM 700 N N . LEU A 1 90 ? 5.904 12.292 -9.143 1.00 88.69 90 LEU A N 1
ATOM 701 C CA . LEU A 1 90 ? 5.209 13.532 -8.796 1.00 88.69 90 LEU A CA 1
ATOM 702 C C . LEU A 1 90 ? 3.679 13.380 -8.839 1.00 88.69 90 LEU A C 1
ATOM 704 O O . LEU A 1 90 ? 2.967 14.306 -9.215 1.00 88.69 90 LEU A O 1
ATOM 708 N N . VAL A 1 91 ? 3.169 12.206 -8.478 1.00 87.94 91 VAL A N 1
ATOM 709 C CA . VAL A 1 91 ? 1.739 11.915 -8.363 1.00 87.94 91 VAL A CA 1
ATOM 710 C C . VAL A 1 91 ? 1.456 11.565 -6.910 1.00 87.94 91 VAL A C 1
ATOM 712 O O . VAL A 1 91 ? 2.121 10.702 -6.340 1.00 87.94 91 VAL A O 1
ATOM 715 N N . ARG A 1 92 ? 0.463 12.220 -6.311 1.00 86.62 92 ARG A N 1
ATOM 716 C CA . ARG A 1 92 ? 0.056 11.998 -4.920 1.00 86.62 92 ARG A CA 1
ATOM 717 C C . ARG A 1 92 ? -1.421 11.649 -4.806 1.00 86.62 92 ARG A C 1
ATOM 719 O O . ARG A 1 92 ? -2.223 11.964 -5.684 1.00 86.62 92 ARG A O 1
ATOM 726 N N . SER A 1 93 ? -1.781 11.072 -3.662 1.00 85.81 93 SER A N 1
ATOM 727 C CA . SER A 1 93 ? -3.180 11.006 -3.251 1.00 85.81 93 SER A CA 1
ATOM 728 C C . SER A 1 93 ? -3.714 12.416 -2.976 1.00 85.81 93 SER A C 1
ATOM 730 O O . SER A 1 93 ? -3.006 13.286 -2.452 1.00 85.81 93 SER A O 1
ATOM 732 N N . THR A 1 94 ? -4.963 12.653 -3.355 1.00 85.19 94 THR A N 1
ATOM 733 C CA . THR A 1 94 ? -5.667 13.910 -3.118 1.00 85.19 94 THR A CA 1
ATOM 734 C C . THR A 1 94 ? -7.129 13.621 -2.814 1.00 85.19 94 THR A C 1
ATOM 736 O O . THR A 1 94 ? -7.689 12.647 -3.313 1.00 85.19 94 THR A O 1
ATOM 739 N N . SER A 1 95 ? -7.740 14.473 -1.998 1.00 87.25 95 SER A N 1
ATOM 740 C CA . SER A 1 95 ? -9.179 14.466 -1.753 1.00 87.25 95 SER A CA 1
ATOM 741 C C . SER A 1 95 ? -9.746 15.767 -2.294 1.00 87.25 95 SER A C 1
ATOM 743 O O . SER A 1 95 ? -9.232 16.846 -1.988 1.00 87.25 95 SER A O 1
ATOM 745 N N . VAL A 1 96 ? -10.755 15.663 -3.156 1.00 87.12 96 VAL A N 1
ATOM 746 C CA . VAL A 1 96 ? -11.349 16.804 -3.850 1.00 87.12 96 VAL A CA 1
ATOM 747 C C . VAL A 1 96 ? -12.861 16.725 -3.807 1.00 87.12 96 VAL A C 1
ATOM 749 O O . VAL A 1 96 ? -13.439 15.664 -4.021 1.00 87.12 96 VAL A O 1
ATOM 752 N N . VAL A 1 97 ? -13.491 17.869 -3.561 1.00 91.94 97 VAL A N 1
ATOM 753 C CA . VAL A 1 97 ? -14.924 18.058 -3.788 1.00 91.94 97 VAL A CA 1
ATOM 754 C C . VAL A 1 97 ? -15.076 18.715 -5.155 1.00 91.94 97 VAL A C 1
ATOM 756 O O . VAL A 1 97 ? -14.397 19.705 -5.436 1.00 91.94 97 VAL A O 1
ATOM 759 N N . LEU A 1 98 ? -15.921 18.128 -5.999 1.00 91.44 98 LEU A N 1
ATOM 760 C CA . LEU A 1 98 ? -16.203 18.576 -7.362 1.00 91.44 98 LEU A CA 1
ATOM 761 C C . LEU A 1 98 ? -17.676 18.961 -7.484 1.00 91.44 98 LEU A C 1
ATOM 763 O O . LEU A 1 98 ? -18.516 18.460 -6.727 1.00 91.44 98 LEU A O 1
ATOM 767 N N . ALA A 1 99 ? -17.990 19.852 -8.419 1.00 94.19 99 ALA A N 1
ATOM 768 C CA . ALA A 1 99 ? -19.374 20.216 -8.684 1.00 94.19 99 ALA A CA 1
ATOM 769 C C . ALA A 1 99 ? -20.124 19.048 -9.362 1.00 94.19 99 ALA A C 1
ATOM 771 O O . ALA A 1 99 ? -19.511 18.220 -10.045 1.00 94.19 99 ALA A O 1
ATOM 772 N N . PRO A 1 100 ? -21.458 18.952 -9.203 1.00 95.38 100 PRO A N 1
ATOM 773 C CA . PRO A 1 100 ? -22.241 17.926 -9.88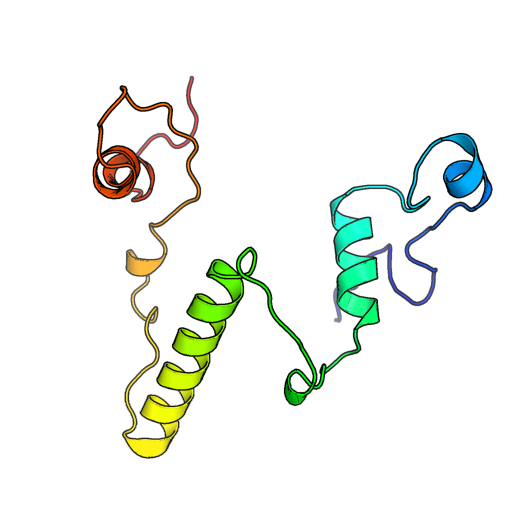3 1.00 95.38 100 PRO A CA 1
ATOM 774 C C . PRO A 1 100 ? -22.027 17.956 -11.403 1.00 95.38 100 PRO A C 1
ATOM 776 O O . PRO A 1 100 ? -22.130 19.008 -12.028 1.00 95.38 100 PRO A O 1
ATOM 779 N N . GLY A 1 101 ? -21.759 16.791 -11.996 1.00 94.12 101 GLY A N 1
ATOM 780 C CA . GLY A 1 101 ? -21.544 16.644 -13.440 1.00 94.12 101 GLY A CA 1
ATOM 781 C C . GLY A 1 101 ? -20.105 16.873 -13.917 1.00 94.12 101 GLY A C 1
ATOM 782 O O . GLY A 1 101 ? -19.826 16.624 -15.088 1.00 94.12 101 GLY A O 1
ATOM 783 N N . GLU A 1 102 ? -19.181 17.287 -13.046 1.00 93.62 102 GLU A N 1
ATOM 784 C CA . GLU A 1 102 ? -17.766 17.396 -13.412 1.00 93.62 102 GLU A CA 1
ATOM 785 C C . GLU A 1 102 ? -17.104 16.021 -13.597 1.00 93.62 102 GLU A C 1
ATOM 787 O O . GLU A 1 102 ? -17.382 15.053 -12.882 1.00 93.62 102 GLU A O 1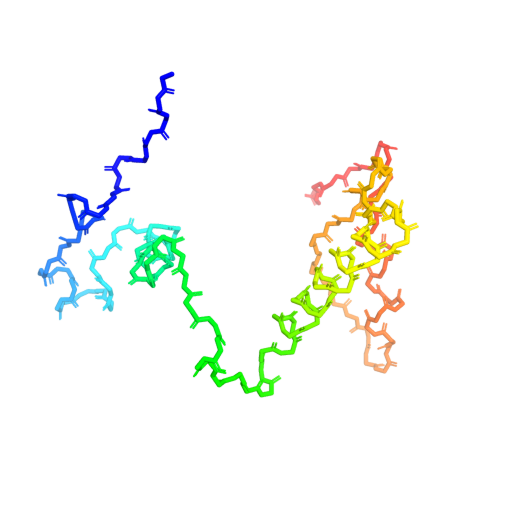
ATOM 792 N N . SER A 1 103 ? -16.170 15.946 -14.549 1.00 92.81 103 SER A N 1
ATOM 793 C CA . SER A 1 103 ? -15.304 14.781 -14.728 1.00 92.81 103 SER A CA 1
ATOM 794 C C . SER A 1 103 ? -14.394 14.625 -13.513 1.00 92.81 103 SER A C 1
ATOM 796 O O . SER A 1 103 ? -13.551 15.480 -13.239 1.00 92.81 103 SER A O 1
ATOM 798 N N . TRP A 1 104 ? -14.525 13.506 -12.800 1.00 87.50 104 TRP A N 1
ATOM 799 C CA . TRP A 1 104 ? -13.698 13.237 -11.623 1.00 87.50 104 TRP A CA 1
ATOM 800 C C . TRP A 1 104 ? -12.214 13.077 -11.962 1.00 87.50 104 TRP A C 1
ATOM 802 O O . TRP A 1 104 ? -11.365 13.381 -11.129 1.00 87.50 104 TRP A O 1
ATOM 812 N N . VAL A 1 105 ? -11.892 12.638 -13.184 1.00 88.12 105 VAL A N 1
ATOM 813 C CA . VAL A 1 105 ? -10.506 12.558 -13.652 1.00 88.12 105 VAL A CA 1
ATOM 814 C C . VAL A 1 105 ? -9.980 13.972 -13.861 1.00 88.12 105 VAL A C 1
ATOM 816 O O . VAL A 1 105 ? -9.084 14.407 -13.147 1.00 88.12 105 VAL A O 1
ATOM 819 N N . GLU A 1 106 ? -10.564 14.731 -14.785 1.00 90.25 106 GLU A N 1
ATOM 820 C CA . GLU A 1 106 ? -10.050 16.056 -15.156 1.00 90.25 106 GLU A CA 1
ATOM 821 C C . GLU A 1 106 ? -10.069 17.034 -13.973 1.00 90.25 106 GLU A C 1
ATOM 823 O O . GLU A 1 106 ? -9.084 17.739 -13.743 1.00 90.25 106 GLU A O 1
ATOM 828 N N . GLY A 1 107 ? -11.135 17.006 -13.166 1.00 89.25 107 GLY A N 1
ATOM 829 C CA . GLY A 1 107 ? -11.294 17.852 -11.984 1.00 89.25 107 GLY A CA 1
ATOM 830 C C . GLY A 1 107 ? -10.309 17.543 -10.850 1.00 89.25 107 GLY A C 1
ATOM 831 O O . GLY A 1 107 ? -9.954 18.440 -10.082 1.00 89.25 107 GLY A O 1
ATOM 832 N N . ALA A 1 108 ? -9.818 16.302 -10.739 1.00 89.19 108 ALA A N 1
ATOM 833 C CA . ALA A 1 108 ? -8.844 15.916 -9.713 1.00 89.19 108 ALA A CA 1
ATOM 834 C C . ALA A 1 108 ? -7.383 16.028 -10.178 1.00 89.19 108 ALA A C 1
ATOM 836 O O . ALA A 1 108 ? -6.494 16.250 -9.351 1.00 89.19 108 ALA A O 1
ATOM 837 N N . MET A 1 109 ? -7.117 15.891 -11.482 1.00 87.62 109 MET A N 1
ATOM 838 C CA . MET A 1 109 ? -5.763 15.747 -12.037 1.00 87.62 109 MET A CA 1
ATOM 839 C C . MET A 1 109 ? -4.807 16.873 -11.631 1.00 87.62 109 MET A C 1
ATOM 841 O O . MET A 1 109 ? -3.665 16.604 -11.252 1.00 87.62 109 MET A O 1
ATOM 845 N N . SER A 1 110 ? -5.271 18.125 -11.648 1.00 83.19 110 SER A N 1
ATOM 846 C CA . SER A 1 110 ? -4.454 19.285 -11.260 1.00 83.19 110 SER A CA 1
ATOM 847 C C . SER A 1 110 ? -3.998 19.241 -9.799 1.00 83.19 110 SER A C 1
ATOM 849 O O . SER A 1 110 ? -2.960 19.805 -9.469 1.00 83.19 110 SER A O 1
ATOM 851 N N . ARG A 1 111 ? -4.744 18.547 -8.928 1.00 84.00 111 ARG A N 1
ATOM 852 C CA . ARG A 1 111 ? -4.406 18.366 -7.510 1.00 84.00 111 ARG A CA 1
ATOM 853 C C . ARG A 1 111 ? -3.631 17.074 -7.236 1.00 84.00 111 ARG A C 1
ATOM 855 O O . ARG A 1 111 ? -3.081 16.935 -6.146 1.00 84.00 111 ARG A O 1
ATOM 862 N N . MET A 1 112 ? -3.602 16.135 -8.182 1.00 88.19 112 MET A N 1
ATOM 863 C CA . MET A 1 112 ? -2.842 14.882 -8.074 1.00 88.19 112 MET A CA 1
ATOM 864 C C . MET A 1 112 ? -1.383 15.048 -8.491 1.00 88.19 112 MET A C 1
ATOM 866 O O . MET A 1 112 ? -0.513 14.407 -7.905 1.00 88.19 112 MET A O 1
ATOM 870 N N . VAL A 1 113 ? -1.108 15.878 -9.501 1.00 87.75 113 VAL A N 1
ATOM 871 C 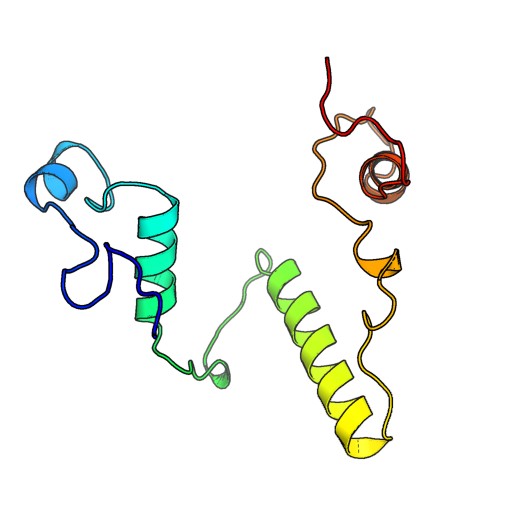CA . VAL A 1 113 ? 0.251 16.083 -10.017 1.00 87.75 113 VAL A CA 1
ATOM 872 C C . VAL A 1 113 ? 0.937 17.215 -9.262 1.00 87.75 113 VAL A C 1
ATOM 874 O O . VAL A 1 113 ? 0.512 18.363 -9.331 1.00 87.75 113 VAL A O 1
ATOM 877 N N . VAL A 1 114 ? 2.018 16.886 -8.563 1.00 86.50 114 VAL A N 1
ATOM 878 C CA . VAL A 1 114 ? 2.833 17.834 -7.799 1.00 86.50 114 VAL A CA 1
ATOM 879 C C . VAL A 1 114 ? 3.840 18.519 -8.716 1.00 86.50 114 VAL A C 1
ATOM 881 O O . VAL A 1 114 ? 4.506 17.865 -9.523 1.00 86.50 114 VAL A O 1
ATOM 884 N N . LYS A 1 115 ? 4.018 19.832 -8.570 1.00 83.12 115 LYS A N 1
ATOM 885 C CA . LYS A 1 115 ? 5.148 20.554 -9.160 1.00 83.12 115 LYS A CA 1
ATOM 886 C C . LYS A 1 115 ? 6.147 20.919 -8.069 1.00 83.12 115 LYS A C 1
ATOM 888 O O . LYS A 1 115 ? 5.799 21.144 -6.913 1.00 83.12 115 LYS A O 1
ATOM 893 N N . ALA A 1 116 ? 7.424 20.949 -8.439 1.00 79.94 116 ALA A N 1
ATOM 894 C CA . ALA A 1 116 ? 8.465 21.401 -7.527 1.00 79.94 116 ALA A CA 1
ATOM 895 C C . ALA A 1 116 ? 8.176 22.850 -7.099 1.00 79.94 116 ALA A C 1
ATOM 897 O O . ALA A 1 116 ? 7.967 23.707 -7.955 1.00 79.94 116 ALA A O 1
ATOM 898 N N . GLY A 1 117 ? 8.170 23.099 -5.788 1.00 80.31 117 GLY A N 1
ATOM 899 C CA . GLY A 1 117 ? 7.836 24.401 -5.206 1.00 80.31 117 GLY A CA 1
ATOM 900 C C . GLY A 1 117 ? 6.367 24.574 -4.805 1.00 80.31 117 GLY A C 1
ATOM 901 O O . GLY A 1 117 ? 6.053 25.570 -4.160 1.00 80.31 117 GLY A O 1
ATOM 902 N N . ASP A 1 118 ? 5.484 23.618 -5.115 1.00 75.19 118 ASP A N 1
ATOM 903 C CA . ASP A 1 118 ? 4.094 23.672 -4.654 1.00 75.19 118 ASP A CA 1
ATOM 904 C C . ASP A 1 118 ? 4.014 23.465 -3.133 1.00 75.19 118 ASP A C 1
ATOM 906 O O . ASP A 1 118 ? 4.607 22.534 -2.578 1.00 75.19 118 ASP A O 1
ATOM 910 N N . GLN A 1 119 ? 3.228 24.302 -2.452 1.00 69.12 119 GLN A N 1
ATOM 911 C CA . GLN A 1 119 ? 2.886 24.089 -1.049 1.00 69.12 119 GLN A CA 1
ATOM 912 C C . GLN A 1 119 ? 1.893 22.920 -0.950 1.00 69.12 119 GLN A C 1
ATOM 914 O O . GLN A 1 119 ? 0.771 22.987 -1.448 1.00 69.12 119 GLN A O 1
ATOM 919 N N . LEU A 1 120 ? 2.334 21.815 -0.343 1.00 67.44 120 LEU A N 1
ATOM 920 C CA . LEU A 1 120 ? 1.573 20.558 -0.288 1.00 67.44 120 LEU A CA 1
ATOM 921 C C . LEU A 1 120 ? 0.551 20.506 0.852 1.00 67.44 120 LEU A C 1
ATOM 923 O O . LEU A 1 120 ? -0.351 19.669 0.829 1.00 67.44 120 LEU A O 1
ATOM 927 N N . THR A 1 121 ? 0.696 21.378 1.844 1.00 62.16 121 THR A N 1
ATOM 928 C CA . THR A 1 121 ? -0.222 21.516 2.972 1.00 62.16 121 THR A CA 1
ATOM 929 C C . THR A 1 121 ? -1.153 22.699 2.729 1.00 62.16 121 THR A C 1
ATOM 931 O O . THR A 1 121 ? -0.707 23.786 2.364 1.00 62.16 121 THR A O 1
ATOM 934 N N . LEU A 1 122 ? -2.455 22.487 2.923 1.00 56.72 122 LEU A N 1
ATOM 935 C CA . LEU A 1 122 ? -3.407 23.589 3.035 1.00 56.72 122 LEU A CA 1
ATOM 936 C C . LEU A 1 122 ? -3.070 24.348 4.328 1.00 56.72 122 LEU A C 1
ATOM 938 O O . LEU A 1 122 ? -2.926 23.712 5.374 1.00 56.72 122 LEU A O 1
ATOM 942 N N . ALA A 1 123 ? -2.866 25.661 4.225 1.00 42.66 123 ALA A N 1
ATOM 943 C CA . ALA A 1 123 ? -2.883 26.553 5.382 1.00 42.66 123 ALA A CA 1
ATOM 944 C C . ALA A 1 123 ? -4.302 26.639 5.961 1.00 42.6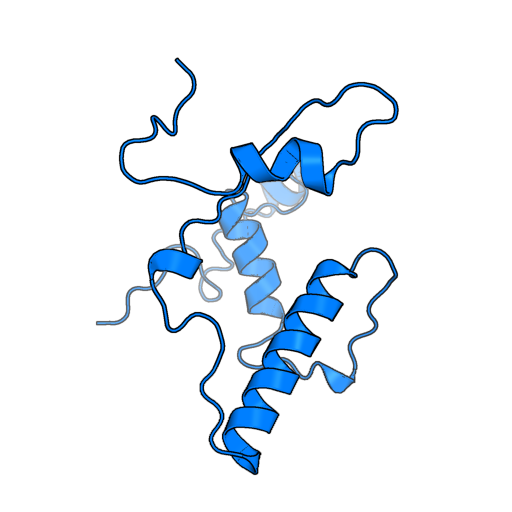6 123 ALA A C 1
ATOM 946 O O . ALA A 1 123 ? -5.261 26.519 5.160 1.00 42.66 123 ALA A O 1
#

Radius of gyration: 20.41 Å; chains: 1; bounding box: 43×46×52 Å

Secondary structure (DSSP, 8-state):
-----SS-GGGGGG--HHHHHHT-SS-SSSHHHHHHHHHHHT-SS--GGG----GGGHHHHHHHHHHHHHHHHHHHH-PPPTT-SGGGG-B--------TT--HHHHHHHHHB--TT---S--